Protein AF-A0A357HCX3-F1 (afdb_monomer_lite)

pLDDT: mean 71.85, std 19.46, range [34.22, 91.31]

Radius of gyration: 20.4 Å; chains: 1; bounding box: 62×68×39 Å

Sequence (129 aa):
MAEIEKNREASTDGLVLDTPAGDLQTERPEDTYIDVYDDQGKKHQLKVIFSVLDKKNSASYIFVEQGPDQVMALATAIDENNNPTQEELQVVDEHSPYFESVVKYLDAYNKGELTHDESEDEDHVADSK

Foldseek 3Di:
DDDDDDDDDDDDDDDDDDDDDDDDDPDDPPFDWDWDADPVRDTDIWTWQAKEADVVQQKIKTWTDPDPPDIWIWMFHHDPVRHGPDPDTHTDDPPDPCPVVVVVVVVCVVVVVDDRYDHPPDPPPPPDD

Structure (mmCIF, N/CA/C/O backbone):
data_AF-A0A357HCX3-F1
#
_entry.id   AF-A0A357HCX3-F1
#
loop_
_atom_site.group_PDB
_atom_site.id
_atom_site.type_symbol
_atom_site.label_atom_id
_atom_site.label_alt_id
_atom_site.label_comp_id
_atom_site.label_asym_id
_atom_site.label_entity_id
_atom_site.label_seq_id
_atom_site.pdbx_PDB_ins_code
_atom_site.Cartn_x
_atom_site.Cartn_y
_atom_site.Cartn_z
_atom_site.occupancy
_atom_site.B_iso_or_equiv
_atom_site.auth_seq_id
_atom_site.auth_comp_id
_atom_site.auth_asym_id
_atom_site.auth_atom_id
_atom_site.pdbx_PDB_model_num
ATOM 1 N N . MET A 1 1 ? 47.856 35.402 14.914 1.00 42.66 1 MET A N 1
ATOM 2 C CA . MET A 1 1 ? 47.157 34.116 14.731 1.00 42.66 1 MET A CA 1
ATOM 3 C C . MET A 1 1 ? 45.692 34.475 14.483 1.00 42.66 1 MET A C 1
ATOM 5 O O . MET A 1 1 ? 45.019 34.812 15.445 1.00 42.66 1 MET A O 1
ATOM 9 N N . ALA A 1 2 ? 45.385 34.915 13.255 1.00 39.97 2 ALA A N 1
ATOM 10 C CA . ALA A 1 2 ? 44.620 34.160 12.241 1.00 39.97 2 ALA A CA 1
ATOM 11 C C . ALA A 1 2 ? 43.163 33.927 12.727 1.00 39.97 2 ALA A C 1
ATOM 13 O O . ALA A 1 2 ? 42.985 33.134 13.643 1.00 39.97 2 ALA A O 1
ATOM 14 N N . GLU A 1 3 ? 42.160 34.766 12.398 1.00 44.25 3 GLU A N 1
ATOM 15 C CA . GLU A 1 3 ? 41.430 34.883 11.098 1.00 44.25 3 GLU A CA 1
ATOM 16 C C . GLU A 1 3 ? 40.654 33.555 10.850 1.00 44.25 3 GLU A C 1
ATOM 18 O O . GLU A 1 3 ? 41.245 32.497 11.019 1.00 44.25 3 GLU A O 1
ATOM 23 N N . ILE A 1 4 ? 39.346 33.457 10.551 1.00 49.91 4 ILE A N 1
ATOM 24 C CA . ILE A 1 4 ? 38.561 34.137 9.508 1.00 49.91 4 ILE A CA 1
ATOM 25 C C . ILE A 1 4 ? 37.031 33.903 9.714 1.00 49.91 4 ILE A C 1
ATOM 27 O O . ILE A 1 4 ? 36.605 32.828 10.122 1.00 49.91 4 ILE A O 1
ATOM 31 N N . GLU A 1 5 ? 36.261 34.938 9.365 1.00 42.34 5 GLU A N 1
ATOM 32 C CA . GLU A 1 5 ? 34.967 35.002 8.649 1.00 42.34 5 GLU A CA 1
ATOM 33 C C . GLU A 1 5 ? 33.599 34.470 9.120 1.00 42.34 5 GLU A C 1
ATOM 35 O O . GLU A 1 5 ? 33.377 33.370 9.608 1.00 42.34 5 GLU A O 1
ATOM 40 N N . LYS A 1 6 ? 32.637 35.343 8.799 1.00 53.38 6 LYS A N 1
ATOM 41 C CA . LYS A 1 6 ? 31.185 35.239 8.807 1.00 53.38 6 LYS A CA 1
ATOM 42 C C . LYS A 1 6 ? 30.732 35.221 7.338 1.00 53.38 6 LYS A C 1
ATOM 44 O O . LYS A 1 6 ? 30.991 36.206 6.660 1.00 53.38 6 LYS A O 1
ATOM 49 N N . ASN A 1 7 ? 30.026 34.182 6.885 1.00 38.88 7 ASN A N 1
ATOM 50 C CA . ASN A 1 7 ? 29.062 34.187 5.759 1.00 38.88 7 ASN A CA 1
ATOM 51 C C . ASN A 1 7 ? 28.377 32.802 5.710 1.00 38.88 7 ASN A C 1
ATOM 53 O O . ASN A 1 7 ? 29.059 31.791 5.746 1.00 38.88 7 ASN A O 1
ATOM 57 N N . ARG A 1 8 ? 27.062 32.702 5.963 1.00 52.38 8 ARG A N 1
ATOM 58 C CA . ARG A 1 8 ? 25.978 32.584 4.961 1.00 52.38 8 ARG A CA 1
ATOM 59 C C . ARG A 1 8 ? 26.218 31.480 3.927 1.00 52.38 8 ARG A C 1
ATOM 61 O O . ARG A 1 8 ? 26.991 31.721 3.019 1.00 52.38 8 ARG A O 1
ATOM 68 N N . GLU A 1 9 ? 25.439 30.399 4.015 1.00 41.97 9 GLU A N 1
ATOM 69 C CA . GLU A 1 9 ? 24.801 29.700 2.887 1.00 41.97 9 GLU A CA 1
ATOM 70 C C . GLU A 1 9 ? 23.759 28.694 3.410 1.00 41.97 9 GLU A C 1
ATOM 72 O O . GLU A 1 9 ? 23.826 28.241 4.550 1.00 41.97 9 GLU A O 1
ATOM 77 N N . ALA A 1 10 ? 22.716 28.489 2.613 1.00 47.72 10 ALA A N 1
ATOM 78 C CA . ALA A 1 10 ? 21.506 27.748 2.931 1.00 47.72 10 ALA A CA 1
ATOM 79 C C . ALA A 1 10 ? 21.611 26.263 2.542 1.00 47.72 10 ALA A C 1
ATOM 81 O O . ALA A 1 10 ? 22.428 25.904 1.701 1.00 47.72 10 ALA A O 1
ATOM 82 N N . SER A 1 11 ? 20.651 25.484 3.052 1.00 49.28 11 SER A N 1
ATOM 83 C CA . SER A 1 11 ? 20.103 24.256 2.456 1.00 49.28 11 SER A CA 1
ATOM 84 C C . SER A 1 11 ? 20.825 22.917 2.656 1.00 49.28 11 SER A C 1
ATOM 86 O O . SER A 1 11 ? 22.033 22.823 2.833 1.00 49.28 11 SER A O 1
ATOM 88 N N . THR A 1 12 ? 19.970 21.896 2.535 1.00 42.94 12 THR A N 1
ATOM 89 C CA . THR A 1 12 ? 20.142 20.438 2.445 1.00 42.94 12 THR A CA 1
ATOM 90 C C . THR A 1 12 ? 20.390 19.690 3.756 1.00 42.94 12 THR A C 1
ATOM 92 O O . THR A 1 12 ? 21.382 19.913 4.434 1.00 42.94 12 THR A O 1
ATOM 95 N N . ASP A 1 13 ? 19.382 18.989 4.278 1.00 49.22 13 ASP A N 1
ATOM 96 C CA . ASP A 1 13 ? 18.825 17.700 3.804 1.00 49.22 13 ASP A CA 1
ATOM 97 C C . ASP A 1 13 ? 19.554 16.549 4.512 1.00 49.22 13 ASP A C 1
ATOM 99 O O . ASP A 1 13 ? 20.773 16.423 4.418 1.00 49.22 13 ASP A O 1
ATOM 103 N N . GLY A 1 14 ? 18.817 15.781 5.312 1.00 34.22 14 GLY A N 1
ATOM 104 C CA . GLY A 1 14 ? 19.376 14.696 6.115 1.00 34.22 14 GLY A CA 1
ATOM 105 C C . GLY A 1 14 ? 18.587 14.463 7.398 1.00 34.22 14 GLY A C 1
ATOM 106 O O . GLY A 1 14 ? 18.970 14.934 8.469 1.00 34.22 14 GLY A O 1
ATOM 107 N N . LEU A 1 15 ? 17.471 13.740 7.290 1.00 42.50 15 LEU A N 1
ATOM 108 C CA . LEU A 1 15 ? 16.779 13.164 8.441 1.00 42.50 15 LEU A CA 1
ATOM 109 C C . LEU A 1 15 ? 17.695 12.102 9.080 1.00 42.50 15 LEU A C 1
ATOM 111 O O . LEU A 1 15 ? 18.065 11.127 8.430 1.00 42.50 15 LEU A O 1
ATOM 115 N N . VAL A 1 16 ? 18.080 12.299 10.342 1.00 45.78 16 VAL A N 1
ATOM 116 C CA . VAL A 1 16 ? 18.872 11.338 11.128 1.00 45.78 16 VAL A CA 1
ATOM 117 C C . VAL A 1 16 ? 17.910 10.481 11.955 1.00 45.78 16 VAL A C 1
ATOM 119 O O . VAL A 1 16 ? 17.171 11.019 12.777 1.00 45.78 16 VAL A O 1
ATOM 122 N N . LEU A 1 17 ? 17.911 9.164 11.728 1.00 44.06 17 LEU A N 1
ATOM 123 C CA . LEU A 1 17 ? 17.175 8.175 12.524 1.00 44.06 17 LEU A CA 1
ATOM 124 C C . LEU A 1 17 ? 18.003 7.796 13.763 1.00 44.06 17 LEU A C 1
ATOM 126 O O . LEU A 1 17 ? 19.088 7.234 13.633 1.00 44.06 17 LEU A O 1
ATOM 130 N N . ASP A 1 18 ? 17.489 8.105 14.953 1.00 44.44 18 ASP A N 1
ATOM 131 C CA . ASP A 1 18 ? 18.026 7.653 16.242 1.00 44.44 18 ASP A CA 1
ATOM 132 C C . ASP A 1 18 ? 17.098 6.551 16.776 1.00 44.44 18 ASP A C 1
ATOM 134 O O . ASP A 1 18 ? 15.940 6.816 17.100 1.00 44.44 18 ASP A O 1
ATOM 138 N N . THR A 1 19 ? 17.566 5.301 16.799 1.00 46.97 19 THR A N 1
ATOM 139 C CA . THR A 1 19 ? 16.822 4.175 17.386 1.00 46.97 19 THR A CA 1
ATOM 140 C C . THR A 1 19 ? 17.530 3.731 18.668 1.00 46.97 19 THR A C 1
ATOM 142 O O . THR A 1 19 ? 18.691 3.313 18.597 1.00 46.97 19 THR A O 1
ATOM 145 N N . PRO A 1 20 ? 16.891 3.791 19.852 1.00 49.62 20 PRO A N 1
ATOM 146 C CA . PRO A 1 20 ? 17.493 3.268 21.068 1.00 49.62 20 PRO A CA 1
ATOM 147 C C . PRO A 1 20 ? 17.390 1.738 21.097 1.00 49.62 20 PRO A C 1
ATOM 149 O O . PRO A 1 20 ? 16.332 1.154 20.880 1.00 49.62 20 PRO A O 1
ATOM 152 N N . ALA A 1 21 ? 18.512 1.082 21.391 1.00 57.06 21 ALA A N 1
ATOM 153 C CA . ALA A 1 21 ? 18.579 -0.358 21.591 1.00 57.06 21 ALA A CA 1
ATOM 154 C C . ALA A 1 21 ? 18.064 -0.750 22.989 1.00 57.06 21 ALA A C 1
ATOM 156 O O . ALA A 1 21 ? 18.659 -0.354 23.992 1.00 57.06 21 ALA A O 1
ATOM 157 N N . GLY A 1 22 ? 17.033 -1.600 23.041 1.00 38.94 22 GLY A N 1
ATOM 158 C CA . GLY A 1 22 ? 16.714 -2.442 24.202 1.00 38.94 22 GLY A CA 1
ATOM 159 C C . GLY A 1 22 ? 15.305 -2.267 24.771 1.00 38.94 22 GLY A C 1
ATOM 160 O O . GLY A 1 22 ? 15.016 -1.254 25.394 1.00 38.94 22 GLY A O 1
ATOM 161 N N . ASP A 1 23 ? 14.424 -3.252 24.577 1.00 40.59 23 ASP A N 1
ATOM 162 C CA . ASP A 1 23 ? 14.074 -4.308 25.547 1.00 40.59 23 ASP A CA 1
ATOM 163 C C . ASP A 1 23 ? 12.934 -5.162 24.949 1.00 40.59 23 ASP A C 1
ATOM 165 O O . ASP A 1 23 ? 11.937 -4.632 24.469 1.00 40.59 23 ASP A O 1
ATOM 169 N N . LEU A 1 24 ? 13.068 -6.492 24.963 1.00 49.88 24 LEU A N 1
ATOM 170 C CA . LEU A 1 24 ? 12.086 -7.429 24.401 1.00 49.88 24 LEU A CA 1
ATOM 171 C C . LEU A 1 24 ? 10.760 -7.393 25.187 1.00 49.88 24 LEU A C 1
ATOM 173 O O . LEU A 1 24 ? 10.611 -8.074 26.202 1.00 49.88 24 LEU A O 1
ATOM 177 N N . GLN A 1 25 ? 9.764 -6.671 24.677 1.00 40.22 25 GLN A N 1
ATOM 178 C CA . GLN A 1 25 ? 8.358 -6.797 25.069 1.00 40.22 25 GLN A CA 1
ATOM 179 C C . GLN A 1 25 ? 7.544 -7.120 23.825 1.00 40.22 25 GLN A C 1
ATOM 181 O O . GLN A 1 25 ? 7.222 -6.182 23.126 1.00 40.22 25 GLN A O 1
ATOM 186 N N . THR A 1 26 ? 7.216 -8.399 23.564 1.00 42.53 26 THR A N 1
ATOM 187 C CA . THR A 1 26 ? 6.242 -8.880 22.546 1.00 42.53 26 THR A CA 1
ATOM 188 C C . THR A 1 26 ? 5.599 -7.757 21.727 1.00 42.53 26 THR A C 1
ATOM 190 O O . THR A 1 26 ? 4.474 -7.335 22.020 1.00 42.53 26 THR A O 1
ATOM 193 N N . GLU A 1 27 ? 6.353 -7.215 20.772 1.00 40.94 27 GLU A N 1
ATOM 194 C CA . GLU A 1 27 ? 5.911 -6.045 20.033 1.00 40.94 27 GLU A CA 1
ATOM 195 C C . GLU A 1 27 ? 4.882 -6.578 19.047 1.00 40.94 27 GLU A C 1
ATOM 197 O O . GLU A 1 27 ? 5.173 -7.410 18.187 1.00 40.94 27 GLU A O 1
ATOM 202 N N . ARG A 1 28 ? 3.623 -6.169 19.239 1.00 46.88 28 ARG A N 1
ATOM 203 C CA . ARG A 1 28 ? 2.658 -6.163 18.136 1.00 46.88 28 ARG A C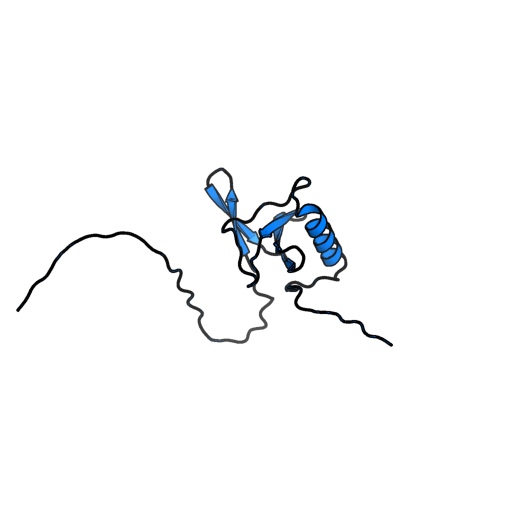A 1
ATOM 204 C C . ARG A 1 28 ? 3.393 -5.522 16.953 1.00 46.88 28 ARG A C 1
ATOM 206 O O . ARG A 1 28 ? 4.125 -4.573 17.239 1.00 46.88 28 ARG A O 1
ATOM 213 N N . PRO A 1 29 ? 3.242 -6.015 15.708 1.00 49.78 29 PRO A N 1
ATOM 214 C CA . PRO A 1 29 ? 3.902 -5.394 14.558 1.00 49.78 29 PRO A CA 1
ATOM 215 C C . PRO A 1 29 ? 3.715 -3.888 14.697 1.00 49.78 29 PRO A C 1
ATOM 217 O O . PRO A 1 29 ? 2.577 -3.458 14.910 1.00 49.78 29 PRO A O 1
ATOM 220 N N . GLU A 1 30 ? 4.822 -3.143 14.794 1.00 62.44 30 GLU A N 1
ATOM 221 C CA . GLU A 1 30 ? 4.766 -1.728 15.145 1.00 62.44 30 GLU A CA 1
ATOM 222 C C . GLU A 1 30 ? 3.760 -1.074 14.206 1.00 62.44 30 GLU A C 1
ATOM 224 O O . GLU A 1 30 ? 3.882 -1.188 12.983 1.00 62.44 30 GLU A O 1
ATOM 229 N N . ASP A 1 31 ? 2.703 -0.488 14.778 1.00 70.38 31 ASP A N 1
ATOM 230 C CA . ASP A 1 31 ? 1.665 0.142 13.977 1.00 70.38 31 ASP A CA 1
ATOM 231 C C . ASP A 1 31 ? 2.364 1.182 13.092 1.00 70.38 31 ASP A C 1
ATOM 233 O O . ASP A 1 31 ? 2.876 2.190 13.580 1.00 70.38 31 ASP A O 1
ATOM 237 N N . THR A 1 32 ? 2.440 0.898 11.795 1.00 81.94 32 THR A N 1
ATOM 238 C CA . THR A 1 32 ? 3.109 1.772 10.838 1.00 81.94 32 THR A CA 1
ATOM 239 C C . THR A 1 32 ? 2.121 2.853 10.439 1.00 81.94 32 THR A C 1
ATOM 241 O O . THR A 1 32 ? 0.958 2.566 10.158 1.00 81.94 32 THR A O 1
ATOM 244 N N . TYR A 1 33 ? 2.561 4.106 10.424 1.00 84.12 33 TYR A N 1
ATOM 245 C CA . TYR A 1 33 ? 1.730 5.239 10.034 1.00 84.12 33 TYR A CA 1
ATOM 246 C C . TYR A 1 33 ? 2.407 6.024 8.921 1.00 84.12 33 TYR A C 1
ATOM 248 O O . TYR A 1 33 ? 3.628 6.174 8.918 1.00 84.12 33 TYR A O 1
ATOM 256 N N . ILE A 1 34 ? 1.602 6.575 8.020 1.00 83.62 34 ILE A N 1
ATOM 257 C CA . ILE A 1 34 ? 2.061 7.516 7.000 1.00 83.62 34 ILE A CA 1
ATOM 258 C C . ILE A 1 34 ? 1.396 8.872 7.192 1.00 83.62 34 ILE A C 1
ATOM 260 O O . ILE A 1 34 ? 0.259 8.971 7.660 1.00 83.62 34 ILE A O 1
ATOM 264 N N . ASP A 1 35 ? 2.112 9.919 6.803 1.00 85.12 35 ASP A N 1
ATOM 265 C CA . ASP A 1 35 ? 1.606 11.282 6.819 1.00 85.12 35 ASP A CA 1
ATOM 266 C C . ASP A 1 35 ? 1.091 11.653 5.430 1.00 85.12 35 ASP A C 1
ATOM 268 O O . ASP A 1 35 ? 1.852 11.681 4.465 1.00 85.12 35 ASP A O 1
ATOM 272 N N . VAL A 1 36 ? -0.196 11.975 5.334 1.00 77.88 36 VAL A N 1
ATOM 273 C CA . VAL A 1 36 ? -0.836 12.460 4.108 1.00 77.88 36 VAL A CA 1
ATOM 274 C C . VAL A 1 36 ? -1.279 13.900 4.329 1.00 77.88 36 VAL A C 1
ATOM 276 O O . VAL A 1 36 ? -1.836 14.233 5.374 1.00 77.88 36 VAL A O 1
ATOM 279 N N . TYR A 1 37 ? -1.028 14.772 3.360 1.00 76.75 37 TYR A N 1
ATOM 280 C CA . TYR A 1 37 ? -1.455 16.167 3.414 1.00 76.75 37 TYR A CA 1
ATOM 281 C C . TYR A 1 37 ? -2.697 16.346 2.544 1.00 76.75 37 TYR A C 1
ATOM 283 O O . TYR A 1 37 ? -2.721 15.886 1.407 1.00 76.75 37 TYR A O 1
ATOM 291 N N . ASP A 1 38 ? -3.734 16.989 3.081 1.00 75.00 38 ASP A N 1
ATOM 292 C CA . ASP A 1 38 ? -4.898 17.370 2.274 1.00 75.00 38 ASP A CA 1
ATOM 293 C C . ASP A 1 38 ? -4.622 18.615 1.411 1.00 75.00 38 ASP A C 1
ATOM 295 O O . ASP A 1 38 ? -3.593 19.280 1.555 1.00 75.00 38 ASP A O 1
ATOM 299 N N . ASP A 1 39 ? -5.573 18.978 0.544 1.00 72.81 39 ASP A N 1
ATOM 300 C CA . ASP A 1 39 ? -5.490 20.163 -0.328 1.00 72.81 39 ASP A CA 1
ATOM 301 C C . ASP A 1 39 ? -5.358 21.497 0.438 1.00 72.81 39 ASP A C 1
ATOM 303 O O . ASP A 1 39 ? -5.063 22.540 -0.151 1.00 72.81 39 ASP A O 1
ATOM 307 N N . GLN A 1 40 ? -5.593 21.497 1.755 1.00 83.06 40 GLN A N 1
ATOM 308 C CA . GLN A 1 40 ? -5.413 22.656 2.631 1.00 83.06 40 GLN A CA 1
ATOM 309 C C . GLN A 1 40 ? -4.043 22.652 3.334 1.00 83.06 40 GLN A C 1
ATOM 311 O O . GLN A 1 40 ? -3.768 23.543 4.143 1.00 83.06 40 GLN A O 1
ATOM 316 N N . GLY A 1 41 ? -3.185 21.669 3.039 1.00 78.62 41 GLY A N 1
ATOM 317 C CA . GLY A 1 41 ? -1.874 21.475 3.655 1.00 78.62 41 GLY A CA 1
ATOM 318 C C . GLY A 1 41 ? -1.942 20.928 5.082 1.00 78.62 41 GLY A C 1
ATOM 319 O O . GLY A 1 41 ? -0.955 21.007 5.820 1.00 78.62 41 GLY A O 1
ATOM 320 N N . LYS A 1 42 ? -3.090 20.400 5.519 1.00 83.69 42 LYS A N 1
ATOM 321 C CA . LYS A 1 42 ? -3.224 19.797 6.845 1.00 83.69 42 LYS A CA 1
ATOM 322 C C . LYS A 1 42 ? -2.734 18.353 6.797 1.00 83.69 42 LYS A C 1
ATOM 324 O O . LYS A 1 42 ? -3.191 17.555 5.986 1.00 83.69 42 LYS A O 1
ATOM 329 N N . LYS A 1 43 ? -1.831 18.025 7.721 1.00 83.50 43 LYS A N 1
ATOM 330 C CA . LYS A 1 43 ? -1.308 16.674 7.926 1.00 83.50 43 LYS A CA 1
ATOM 331 C C . LYS A 1 43 ? -2.354 15.773 8.591 1.00 83.50 43 LYS A C 1
ATOM 333 O O . LYS A 1 43 ? -2.881 16.110 9.655 1.00 83.50 43 LYS A O 1
ATOM 338 N N . HIS A 1 44 ? -2.581 14.612 7.996 1.00 81.75 44 HIS A N 1
ATOM 339 C CA . HIS A 1 44 ? -3.356 13.493 8.522 1.00 81.75 44 HIS A CA 1
ATOM 340 C C . HIS A 1 44 ? -2.427 12.295 8.660 1.00 81.75 44 HIS A C 1
ATOM 342 O O . HIS A 1 44 ? -1.721 11.943 7.721 1.00 81.75 44 HIS A O 1
ATOM 348 N N . GLN A 1 45 ? -2.415 11.684 9.838 1.00 86.38 45 GLN A N 1
ATOM 349 C CA . GLN A 1 45 ? -1.639 10.478 10.079 1.00 86.38 45 GLN A CA 1
ATOM 350 C C . GLN A 1 45 ? -2.565 9.276 9.892 1.00 86.38 45 GLN A C 1
ATOM 352 O O . GLN A 1 45 ? -3.535 9.132 10.637 1.00 86.38 45 GLN A O 1
ATOM 357 N N . LEU A 1 46 ? -2.293 8.457 8.879 1.00 87.62 46 LEU A N 1
ATOM 358 C CA . LEU A 1 46 ? -3.103 7.292 8.531 1.00 87.62 46 LEU A CA 1
ATOM 359 C C . LEU A 1 46 ? -2.361 6.016 8.904 1.00 87.62 46 LEU A C 1
ATOM 361 O O . LEU A 1 46 ? -1.158 5.895 8.664 1.00 87.62 46 LEU A O 1
ATOM 365 N N . LYS A 1 47 ? -3.084 5.070 9.503 1.00 88.50 47 LYS A N 1
ATOM 366 C CA . LYS A 1 47 ? -2.529 3.777 9.899 1.00 88.50 47 LYS A CA 1
ATOM 367 C C . LYS A 1 47 ? -2.389 2.880 8.677 1.00 88.50 47 LYS A C 1
ATOM 369 O O . LYS A 1 47 ? -3.366 2.673 7.9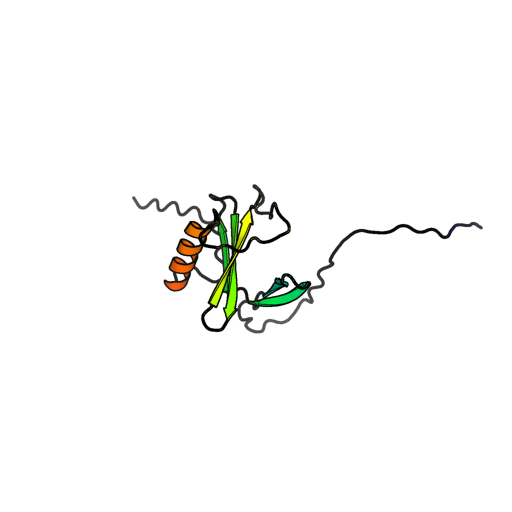63 1.00 88.50 47 LYS A O 1
ATOM 374 N N . VAL A 1 48 ? -1.208 2.318 8.466 1.00 87.62 48 VAL A N 1
ATOM 375 C CA . VAL A 1 48 ? -0.950 1.315 7.432 1.00 87.62 48 VAL A CA 1
ATOM 376 C C . VAL A 1 48 ? -1.512 -0.028 7.882 1.00 87.62 48 VAL A C 1
ATOM 378 O O . VAL A 1 48 ? -1.187 -0.547 8.953 1.00 87.62 48 VAL A O 1
ATOM 381 N N . ILE A 1 49 ? -2.385 -0.577 7.046 1.00 87.38 49 ILE A N 1
ATOM 382 C CA . ILE A 1 49 ? -3.005 -1.886 7.228 1.00 87.38 49 ILE A CA 1
ATOM 383 C C . ILE A 1 49 ? -2.110 -2.963 6.627 1.00 87.38 49 ILE A C 1
ATOM 385 O O . ILE A 1 49 ? -1.920 -3.998 7.240 1.00 87.38 49 ILE A O 1
ATOM 389 N N . PHE A 1 50 ? -1.577 -2.734 5.431 1.00 86.25 50 PHE A N 1
ATOM 390 C CA . PHE A 1 50 ? -0.565 -3.577 4.803 1.00 86.25 50 PHE A CA 1
ATOM 391 C C . PHE A 1 50 ? 0.043 -2.820 3.618 1.00 86.25 50 PHE A C 1
ATOM 393 O O . PHE A 1 50 ? -0.517 -1.826 3.139 1.00 86.25 50 PHE A O 1
ATOM 400 N N . SER A 1 51 ? 1.183 -3.288 3.136 1.00 87.00 51 SER A N 1
ATOM 401 C CA . SER A 1 51 ? 1.805 -2.815 1.904 1.00 87.00 51 SER A CA 1
ATOM 402 C C . SER A 1 51 ? 2.161 -4.000 1.018 1.00 87.00 51 SER A C 1
ATOM 404 O O . SER A 1 51 ? 2.303 -5.124 1.494 1.00 87.00 51 SER A O 1
ATOM 406 N N . VAL A 1 52 ? 2.258 -3.751 -0.284 1.00 86.94 52 VAL A N 1
ATOM 407 C CA . VAL A 1 52 ? 2.624 -4.761 -1.274 1.00 86.94 52 VAL A CA 1
ATOM 408 C C . VAL A 1 52 ? 3.640 -4.172 -2.231 1.00 86.94 52 VAL A C 1
ATOM 410 O O . VAL A 1 52 ? 3.408 -3.124 -2.830 1.00 86.94 52 VAL A O 1
ATOM 413 N N . LEU A 1 53 ? 4.753 -4.874 -2.405 1.00 87.06 53 LEU A N 1
ATOM 414 C CA . LEU A 1 53 ? 5.758 -4.547 -3.406 1.00 87.06 53 LEU A CA 1
ATOM 415 C C . LEU A 1 53 ? 5.549 -5.431 -4.638 1.00 87.06 53 LEU A C 1
ATOM 417 O O . LEU A 1 53 ? 5.820 -6.627 -4.585 1.00 87.06 53 LEU A O 1
ATOM 421 N N . ASP A 1 54 ? 5.102 -4.852 -5.748 1.00 85.56 54 ASP A N 1
ATOM 422 C CA . ASP A 1 54 ? 4.876 -5.567 -7.004 1.00 85.56 54 ASP A CA 1
ATOM 423 C C . ASP A 1 54 ? 5.962 -5.221 -8.022 1.00 85.56 54 ASP A C 1
ATOM 425 O O . ASP A 1 54 ? 5.888 -4.250 -8.786 1.00 85.56 54 ASP A O 1
ATOM 429 N N . LYS A 1 55 ? 6.983 -6.074 -8.067 1.00 84.12 55 LYS A N 1
ATOM 430 C CA . LYS A 1 55 ? 8.100 -5.925 -9.006 1.00 84.12 55 LYS A CA 1
ATOM 431 C C . LYS A 1 55 ? 7.671 -6.098 -10.463 1.00 84.12 55 LYS A C 1
ATOM 433 O O . LYS A 1 55 ? 8.309 -5.528 -11.346 1.00 84.12 55 LYS A O 1
ATOM 438 N N . LYS A 1 56 ? 6.593 -6.848 -10.739 1.00 84.44 56 LYS A N 1
ATOM 439 C CA . LYS A 1 56 ? 6.104 -7.085 -12.112 1.00 84.44 56 LYS A CA 1
ATOM 440 C C . LYS A 1 56 ? 5.458 -5.835 -12.687 1.00 84.44 56 LYS A C 1
ATOM 442 O O . LYS A 1 56 ? 5.644 -5.549 -13.866 1.00 84.44 56 LYS A O 1
ATOM 447 N N . ASN A 1 57 ? 4.734 -5.100 -11.850 1.00 84.19 57 ASN A N 1
ATOM 448 C CA . ASN A 1 57 ? 4.148 -3.816 -12.218 1.00 84.19 57 ASN A CA 1
ATOM 449 C C . ASN A 1 57 ? 5.073 -2.626 -11.928 1.00 84.19 57 ASN A C 1
ATOM 451 O O . ASN A 1 57 ? 4.668 -1.489 -12.162 1.00 84.19 57 ASN A O 1
ATOM 455 N N . SER A 1 58 ? 6.293 -2.877 -11.430 1.00 88.94 58 SER A N 1
ATOM 456 C CA . SER A 1 58 ? 7.229 -1.846 -10.967 1.00 88.94 58 SER A CA 1
ATOM 457 C C . SER A 1 58 ? 6.513 -0.806 -10.103 1.00 88.94 58 SER A C 1
ATOM 459 O O . SER A 1 58 ? 6.671 0.400 -10.296 1.00 88.94 58 SER A O 1
ATOM 461 N N . ALA A 1 59 ? 5.711 -1.281 -9.144 1.00 88.94 59 ALA A N 1
ATOM 462 C CA . ALA A 1 59 ? 4.938 -0.435 -8.248 1.00 88.94 59 ALA A CA 1
ATOM 463 C C . ALA A 1 59 ? 4.946 -0.958 -6.806 1.00 88.94 59 ALA A C 1
ATOM 465 O O . ALA A 1 59 ? 5.028 -2.157 -6.557 1.00 88.94 59 ALA A O 1
ATOM 466 N N . SER A 1 60 ? 4.825 -0.041 -5.854 1.00 89.62 60 SER A N 1
ATOM 467 C CA . SER A 1 60 ? 4.555 -0.328 -4.448 1.00 89.62 60 SER A CA 1
ATOM 468 C C . SER A 1 60 ? 3.180 0.215 -4.088 1.00 89.62 60 SER A C 1
ATOM 470 O O . SER A 1 60 ? 2.842 1.336 -4.470 1.00 89.62 60 SER A O 1
ATOM 472 N N . TYR A 1 61 ? 2.397 -0.578 -3.365 1.00 89.62 61 TYR A N 1
ATOM 473 C CA . TYR A 1 61 ? 1.045 -0.264 -2.924 1.00 89.62 61 TYR A CA 1
ATOM 474 C C . TYR A 1 61 ? 1.010 -0.199 -1.401 1.00 89.62 61 TYR A C 1
ATOM 476 O O . TYR A 1 61 ? 1.565 -1.059 -0.722 1.00 89.62 61 TYR A O 1
ATOM 484 N N . ILE A 1 62 ? 0.333 0.800 -0.851 1.00 90.00 62 ILE A N 1
ATOM 485 C CA . ILE A 1 62 ? 0.191 1.009 0.588 1.00 90.00 62 ILE A CA 1
ATOM 486 C C . ILE A 1 62 ? -1.293 1.183 0.883 1.00 90.00 62 ILE A C 1
ATOM 488 O O . ILE A 1 62 ? -1.944 2.075 0.341 1.00 90.00 62 ILE A O 1
ATOM 492 N N . PHE A 1 63 ? -1.826 0.335 1.752 1.00 90.00 63 PHE A N 1
ATOM 493 C CA . PHE A 1 63 ? -3.225 0.357 2.152 1.00 90.00 63 PHE A CA 1
ATOM 494 C C . PHE A 1 63 ? -3.331 0.944 3.545 1.00 90.00 63 PHE A C 1
ATOM 496 O O . PHE A 1 63 ? -2.673 0.477 4.476 1.00 90.00 63 PHE A O 1
ATOM 503 N N . VAL A 1 64 ? -4.162 1.969 3.692 1.00 90.44 64 VAL A N 1
ATOM 504 C CA . VAL A 1 64 ? -4.285 2.721 4.936 1.00 90.44 64 VAL A CA 1
ATOM 505 C C . VAL A 1 64 ? -5.723 2.857 5.396 1.00 90.44 64 VAL A C 1
ATOM 507 O O . VAL A 1 64 ? -6.654 2.945 4.597 1.00 90.44 64 VAL A O 1
ATOM 510 N N . GLU A 1 65 ? -5.901 2.895 6.709 1.00 89.44 65 GLU A N 1
ATOM 511 C CA . GLU A 1 65 ? -7.191 3.110 7.351 1.00 89.44 65 GLU A CA 1
ATOM 512 C C . GLU A 1 65 ? -7.560 4.597 7.273 1.00 89.44 65 GLU A C 1
ATOM 514 O O . GLU A 1 65 ? -6.914 5.449 7.887 1.00 89.44 65 GLU A O 1
ATOM 519 N N . GLN A 1 66 ? -8.602 4.917 6.503 1.00 83.62 66 GLN A N 1
ATOM 520 C CA . GLN A 1 66 ? -9.181 6.263 6.420 1.00 83.62 66 GLN A CA 1
ATOM 521 C C . GLN A 1 66 ? -10.356 6.434 7.399 1.00 83.62 66 GLN A C 1
ATOM 523 O O . GLN A 1 66 ? -10.682 7.549 7.811 1.00 83.62 66 GLN A O 1
ATOM 528 N N . GLY A 1 67 ? -10.997 5.333 7.790 1.00 79.62 67 GLY A N 1
ATOM 529 C CA . GLY A 1 67 ? -12.127 5.311 8.711 1.00 79.62 67 GLY A CA 1
ATOM 530 C C . GLY A 1 67 ? -12.502 3.883 9.112 1.00 79.62 67 GLY A C 1
ATOM 531 O O . GLY A 1 67 ? -11.911 2.940 8.594 1.00 79.62 67 GLY A O 1
ATOM 532 N N . PRO A 1 68 ? -13.511 3.709 9.987 1.00 74.94 68 PRO A N 1
ATOM 533 C CA . PRO A 1 68 ? -13.847 2.414 10.594 1.00 74.94 68 PRO A CA 1
ATOM 534 C C . PRO A 1 68 ? -14.179 1.300 9.588 1.00 74.94 68 PRO A C 1
ATOM 536 O O . PRO A 1 68 ? -14.037 0.133 9.923 1.00 74.94 68 PRO A O 1
ATOM 539 N N . ASP A 1 69 ? -14.579 1.661 8.366 1.00 79.88 69 ASP A N 1
ATOM 540 C CA . ASP A 1 69 ? -14.859 0.733 7.263 1.00 79.88 69 ASP A CA 1
ATOM 541 C C . ASP A 1 69 ? -14.331 1.275 5.918 1.00 79.88 69 ASP A C 1
ATOM 543 O O . ASP A 1 69 ? -14.848 0.944 4.850 1.00 79.88 69 ASP A O 1
ATOM 547 N N . GLN A 1 70 ? -13.349 2.183 5.950 1.00 84.44 70 GLN A N 1
ATOM 548 C CA . GLN A 1 70 ? -12.801 2.815 4.747 1.00 84.44 70 GLN A CA 1
ATOM 549 C C . GLN A 1 70 ? -11.298 2.590 4.673 1.00 84.44 70 GLN A C 1
ATOM 551 O O . GLN A 1 70 ? -10.545 3.057 5.529 1.00 84.44 70 GLN A O 1
ATOM 556 N N . VAL A 1 71 ? -10.881 1.906 3.610 1.00 88.50 71 VAL A N 1
ATOM 557 C CA . VAL A 1 71 ? -9.477 1.715 3.254 1.00 88.50 71 VAL A CA 1
ATOM 558 C C . VAL A 1 71 ? -9.167 2.599 2.058 1.00 88.50 71 VAL A C 1
ATOM 560 O O . VAL A 1 71 ? -9.870 2.559 1.049 1.00 88.50 71 VAL A 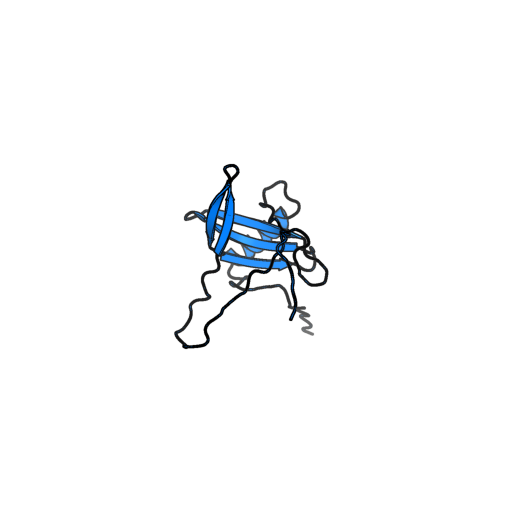O 1
ATOM 563 N N . MET A 1 72 ? -8.106 3.385 2.175 1.00 89.62 72 MET A N 1
ATOM 564 C CA . MET A 1 72 ? -7.522 4.117 1.063 1.00 89.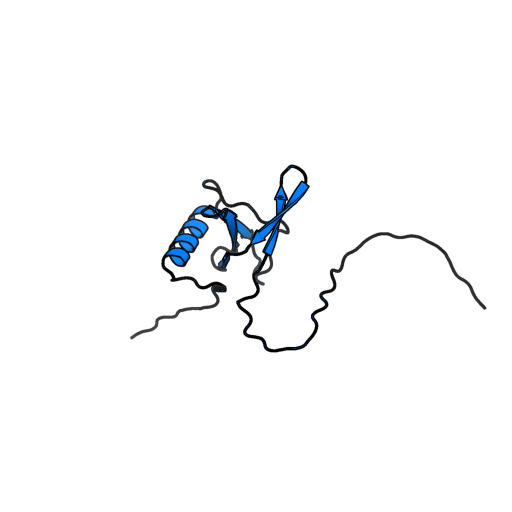62 72 MET A CA 1
ATOM 565 C C . MET A 1 72 ? -6.301 3.351 0.568 1.00 89.62 72 MET A C 1
ATOM 567 O O . MET A 1 72 ? -5.497 2.878 1.368 1.00 89.62 72 MET A O 1
ATOM 571 N N . ALA A 1 73 ? -6.161 3.235 -0.747 1.00 91.31 73 ALA A N 1
ATOM 572 C CA . ALA A 1 73 ? -4.981 2.656 -1.364 1.00 91.31 73 ALA A CA 1
ATOM 573 C C . ALA A 1 73 ? -4.144 3.757 -2.009 1.00 91.31 73 ALA A C 1
ATOM 575 O O . ALA A 1 73 ? -4.657 4.628 -2.716 1.00 91.31 73 ALA A O 1
ATOM 576 N N . LEU A 1 74 ? -2.848 3.693 -1.760 1.00 90.19 74 LEU A N 1
ATOM 577 C CA . LEU A 1 74 ? -1.841 4.565 -2.327 1.00 90.19 74 LEU A CA 1
ATOM 578 C C . LEU A 1 74 ? -0.878 3.722 -3.154 1.00 90.19 74 LEU A C 1
ATOM 580 O O . LEU A 1 74 ? -0.575 2.594 -2.773 1.00 90.19 74 LEU A O 1
ATOM 584 N N . ALA A 1 75 ? -0.385 4.255 -4.263 1.00 90.75 75 ALA A N 1
ATOM 585 C CA . ALA A 1 75 ? 0.602 3.585 -5.095 1.00 90.75 75 ALA A CA 1
ATOM 586 C C . ALA A 1 75 ? 1.741 4.529 -5.476 1.00 90.75 75 ALA A C 1
ATOM 588 O O . ALA A 1 75 ? 1.546 5.733 -5.635 1.00 90.75 75 ALA A O 1
ATOM 589 N N . THR A 1 76 ? 2.932 3.975 -5.655 1.00 90.25 76 THR A N 1
ATOM 590 C CA . THR A 1 76 ? 4.071 4.679 -6.248 1.00 90.25 76 THR A CA 1
ATOM 591 C C . THR A 1 76 ? 4.823 3.750 -7.183 1.00 90.25 76 THR A C 1
ATOM 593 O O . THR A 1 76 ? 4.908 2.548 -6.938 1.00 90.25 76 THR A O 1
ATOM 596 N N . ALA A 1 77 ? 5.360 4.296 -8.269 1.00 90.75 77 ALA A N 1
ATOM 597 C CA . ALA A 1 77 ? 6.214 3.539 -9.173 1.00 90.75 77 ALA A CA 1
ATOM 598 C C . ALA A 1 77 ? 7.593 3.338 -8.531 1.00 90.75 77 ALA A C 1
ATOM 600 O O . ALA A 1 77 ? 8.151 4.287 -7.980 1.00 90.75 77 ALA A O 1
ATOM 601 N N . ILE A 1 78 ? 8.165 2.143 -8.644 1.00 89.75 78 ILE A N 1
ATOM 602 C CA . ILE A 1 78 ? 9.486 1.790 -8.103 1.00 89.75 78 ILE A CA 1
ATOM 603 C C . ILE A 1 78 ? 10.499 1.524 -9.222 1.00 89.75 78 ILE A C 1
ATOM 605 O O . ILE A 1 78 ? 10.130 1.159 -10.339 1.00 89.75 78 ILE A O 1
ATOM 609 N N . ASP A 1 79 ? 11.780 1.716 -8.920 1.00 87.94 79 ASP A N 1
ATOM 610 C CA . ASP A 1 79 ? 12.893 1.365 -9.798 1.00 87.94 79 ASP A CA 1
ATOM 611 C C . ASP A 1 79 ? 13.304 -0.113 -9.637 1.00 87.94 79 ASP A C 1
ATOM 613 O O . ASP A 1 79 ? 12.742 -0.868 -8.841 1.00 87.94 79 ASP A O 1
ATOM 617 N N . GLU A 1 80 ? 14.324 -0.537 -10.387 1.00 85.38 80 GLU A N 1
ATOM 618 C CA . GLU A 1 80 ? 14.881 -1.899 -10.322 1.00 85.38 80 GLU A CA 1
ATOM 619 C C . GLU A 1 80 ? 15.495 -2.247 -8.951 1.00 85.38 80 GLU A C 1
ATOM 621 O O . GLU A 1 80 ? 15.731 -3.418 -8.654 1.00 85.38 80 GLU A O 1
ATOM 626 N N . ASN A 1 81 ? 15.746 -1.243 -8.107 1.00 85.88 81 ASN A N 1
ATOM 627 C CA . ASN A 1 81 ? 16.257 -1.393 -6.748 1.00 85.88 81 ASN A CA 1
ATOM 628 C C . ASN A 1 81 ? 15.132 -1.341 -5.698 1.00 85.88 81 ASN A C 1
ATOM 630 O O . ASN A 1 81 ? 15.425 -1.283 -4.504 1.00 85.88 81 ASN A O 1
ATOM 634 N N . ASN A 1 82 ? 13.864 -1.374 -6.125 1.00 82.25 82 ASN A N 1
ATOM 635 C CA . ASN A 1 82 ? 12.664 -1.245 -5.294 1.00 82.25 82 ASN A CA 1
ATOM 636 C C . ASN A 1 82 ? 12.515 0.114 -4.592 1.00 82.25 82 ASN A C 1
ATOM 638 O O . ASN A 1 82 ? 11.752 0.233 -3.632 1.00 82.25 82 ASN A O 1
ATOM 642 N N . ASN A 1 83 ? 13.212 1.147 -5.063 1.00 84.75 83 ASN A N 1
ATOM 643 C CA . ASN A 1 83 ? 13.069 2.495 -4.529 1.00 84.75 83 ASN A CA 1
ATOM 644 C C . ASN A 1 83 ? 11.944 3.233 -5.258 1.00 84.75 83 ASN A C 1
ATOM 646 O O . ASN A 1 83 ? 11.865 3.138 -6.484 1.00 84.75 83 ASN A O 1
ATOM 650 N N . PRO A 1 84 ? 11.112 4.019 -4.553 1.00 84.00 84 PRO A N 1
ATOM 651 C CA . PRO A 1 84 ? 10.159 4.913 -5.194 1.00 84.00 84 PRO A CA 1
ATOM 652 C C . PRO A 1 84 ? 10.861 5.835 -6.198 1.00 84.00 84 PRO A C 1
ATOM 654 O O . PRO A 1 84 ? 11.812 6.541 -5.872 1.00 84.00 84 PRO A O 1
ATOM 657 N N . THR A 1 85 ? 10.373 5.839 -7.433 1.00 86.50 85 THR A N 1
ATOM 658 C CA . THR A 1 85 ? 10.805 6.762 -8.497 1.00 86.50 85 THR A CA 1
ATOM 659 C C . THR A 1 85 ? 10.173 8.143 -8.355 1.00 86.50 85 THR A C 1
ATOM 661 O O . THR A 1 85 ? 10.595 9.090 -9.017 1.00 86.50 85 THR A O 1
ATOM 664 N N . GLN A 1 86 ? 9.147 8.250 -7.509 1.00 82.94 86 GLN A N 1
ATOM 665 C CA . GLN A 1 86 ? 8.418 9.471 -7.204 1.00 82.94 86 GLN A CA 1
ATOM 666 C C . GLN A 1 86 ? 8.368 9.647 -5.689 1.00 82.94 86 GLN A C 1
ATOM 668 O O . GLN A 1 86 ? 8.174 8.680 -4.952 1.00 82.94 86 GLN A O 1
ATOM 673 N N . GLU A 1 87 ? 8.534 10.889 -5.239 1.00 75.12 87 GLU A N 1
ATOM 674 C CA . GLU A 1 87 ? 8.466 11.243 -3.817 1.00 75.12 87 GLU A CA 1
ATOM 675 C C . GLU A 1 87 ? 7.025 11.222 -3.291 1.00 75.12 87 GLU A C 1
ATOM 677 O O . GLU A 1 87 ? 6.793 10.991 -2.107 1.00 75.12 87 GLU A O 1
ATOM 682 N N . GLU A 1 88 ? 6.050 11.443 -4.176 1.00 77.12 88 GLU A N 1
ATOM 683 C CA . GLU A 1 88 ? 4.637 11.506 -3.827 1.00 77.12 88 GLU A CA 1
ATOM 684 C C . GLU A 1 88 ? 3.945 10.164 -4.078 1.00 77.12 88 GLU A C 1
ATOM 686 O O . GLU A 1 88 ? 4.116 9.524 -5.117 1.00 77.12 88 GLU A O 1
ATOM 691 N N . LEU A 1 89 ? 3.128 9.750 -3.111 1.00 85.75 89 LEU A N 1
ATOM 692 C CA . LEU A 1 89 ? 2.228 8.618 -3.268 1.00 85.75 89 LEU A CA 1
ATOM 693 C C . LEU A 1 89 ? 0.976 9.064 -4.031 1.00 85.75 89 LEU A C 1
ATOM 695 O O . LEU A 1 89 ? 0.343 10.060 -3.679 1.00 85.75 89 LEU A O 1
ATOM 699 N N . GLN A 1 90 ? 0.580 8.299 -5.041 1.00 87.00 90 GLN A N 1
ATOM 700 C CA . GLN A 1 90 ? -0.643 8.537 -5.792 1.00 87.00 90 GLN A CA 1
ATOM 701 C C . GLN A 1 90 ? -1.826 7.846 -5.112 1.00 87.00 90 GLN A C 1
ATOM 703 O O . GLN A 1 90 ? -1.788 6.641 -4.871 1.00 87.00 90 GLN A O 1
ATOM 708 N N . VAL A 1 91 ? -2.909 8.584 -4.863 1.00 88.81 91 VAL A N 1
ATOM 709 C CA . VAL A 1 91 ? -4.185 7.979 -4.456 1.00 88.81 91 VAL A CA 1
ATOM 710 C C . VAL A 1 91 ? -4.729 7.138 -5.609 1.00 88.81 91 VAL A C 1
ATOM 712 O O . VAL A 1 91 ? -4.864 7.626 -6.732 1.00 88.81 91 VAL A O 1
ATOM 715 N N . VAL A 1 92 ? -5.027 5.869 -5.339 1.00 89.19 92 VAL A N 1
ATOM 716 C CA . VAL A 1 92 ? -5.562 4.948 -6.343 1.00 89.19 92 VAL A CA 1
ATOM 717 C C . VAL A 1 92 ? -7.087 5.011 -6.337 1.00 89.19 92 VAL A C 1
ATOM 719 O O . VAL A 1 92 ? -7.729 4.652 -5.352 1.00 89.19 92 VAL A O 1
ATOM 722 N N . ASP A 1 93 ? -7.658 5.439 -7.459 1.00 89.19 93 ASP A N 1
ATOM 723 C CA . ASP A 1 93 ? -9.096 5.446 -7.738 1.00 89.19 93 ASP A CA 1
ATOM 724 C C . ASP A 1 93 ? -9.436 4.569 -8.959 1.00 89.19 93 ASP A C 1
ATOM 726 O O . ASP A 1 93 ? -8.552 3.954 -9.552 1.00 89.19 93 ASP A O 1
ATOM 730 N N . GLU A 1 94 ? -10.713 4.514 -9.353 1.00 89.62 94 GLU A N 1
ATOM 731 C CA . GLU A 1 94 ? -11.208 3.715 -10.490 1.00 89.62 94 GLU A CA 1
ATOM 732 C C . GLU A 1 94 ? -10.605 4.084 -11.861 1.00 89.62 94 GLU A C 1
ATOM 734 O O . GLU A 1 94 ? -10.768 3.340 -12.831 1.00 89.62 94 GLU A O 1
ATOM 739 N N . HIS A 1 95 ? -9.924 5.225 -11.968 1.00 88.12 95 HIS A N 1
ATOM 740 C CA . HIS A 1 95 ? -9.269 5.693 -13.188 1.00 88.12 95 HIS A CA 1
ATOM 741 C C . HIS A 1 95 ? -7.749 5.506 -13.155 1.00 88.12 95 HIS A C 1
ATOM 743 O O . HIS A 1 95 ? -7.079 5.724 -14.170 1.00 88.12 95 HIS A O 1
ATOM 749 N N . SER A 1 96 ? -7.195 5.100 -12.015 1.00 87.62 96 SER A N 1
ATOM 750 C CA . SER A 1 96 ? -5.769 4.868 -11.853 1.00 87.62 96 SER A CA 1
ATOM 751 C C . SER A 1 96 ? -5.321 3.599 -12.590 1.00 87.62 96 SER A C 1
ATOM 753 O O . SER A 1 96 ? -5.999 2.570 -12.518 1.00 87.62 96 SER A O 1
ATOM 755 N N . PRO A 1 97 ? -4.140 3.601 -13.242 1.00 88.25 97 PRO A N 1
ATOM 756 C CA . PRO A 1 97 ? -3.568 2.385 -13.833 1.00 88.25 97 PRO A CA 1
ATOM 757 C C . PRO A 1 97 ? -3.296 1.284 -12.792 1.00 88.25 97 PRO A C 1
ATOM 759 O O . PRO A 1 97 ? -3.135 0.121 -13.145 1.00 88.25 97 PRO A O 1
ATOM 762 N N . TYR A 1 98 ? -3.266 1.652 -11.512 1.00 89.75 98 TYR A N 1
ATOM 763 C CA . TYR A 1 98 ? -3.011 0.782 -10.370 1.00 89.75 98 TYR A CA 1
ATOM 764 C C . TYR A 1 98 ? -4.283 0.150 -9.783 1.00 89.75 98 TYR A C 1
ATOM 766 O O . TYR A 1 98 ? -4.189 -0.686 -8.883 1.00 89.75 98 TYR A O 1
ATOM 774 N N . PHE A 1 99 ? -5.469 0.534 -10.272 1.00 90.75 99 PHE A N 1
ATOM 775 C CA . PHE A 1 99 ? -6.753 0.146 -9.685 1.00 90.75 99 PHE A CA 1
ATOM 776 C C . PHE A 1 99 ? -6.971 -1.367 -9.651 1.00 90.75 99 PHE A C 1
ATOM 778 O O . PHE A 1 99 ? -7.328 -1.919 -8.611 1.00 90.75 99 PHE A O 1
ATOM 785 N N . GLU A 1 100 ? -6.721 -2.058 -10.765 1.00 91.12 100 GLU A N 1
ATOM 786 C CA . GLU A 1 100 ? -6.936 -3.508 -10.851 1.00 91.12 100 GLU A CA 1
ATOM 787 C C . GLU A 1 100 ? -6.047 -4.276 -9.861 1.00 91.12 100 GLU A C 1
ATOM 789 O O . GLU A 1 100 ? -6.520 -5.190 -9.180 1.00 91.12 100 GLU A O 1
ATOM 794 N N . SER A 1 101 ? -4.782 -3.868 -9.727 1.00 90.56 101 SER A N 1
ATOM 795 C CA . SER A 1 101 ? -3.839 -4.449 -8.766 1.00 90.56 101 SER A CA 1
ATOM 796 C C . SER A 1 101 ? -4.279 -4.193 -7.328 1.00 90.56 101 SER A C 1
ATOM 798 O O . SER A 1 101 ? -4.300 -5.117 -6.518 1.00 90.56 101 SER A O 1
ATOM 800 N N . VAL A 1 102 ? -4.715 -2.971 -7.016 1.00 90.81 102 VAL A N 1
ATOM 801 C CA . VAL A 1 102 ? -5.246 -2.620 -5.692 1.00 90.81 102 VAL A CA 1
ATOM 802 C C . VAL A 1 102 ? -6.453 -3.477 -5.321 1.00 90.81 102 VAL A C 1
ATOM 804 O O . VAL A 1 102 ? -6.497 -4.013 -4.214 1.00 90.81 102 VAL A O 1
ATOM 807 N N . VAL A 1 103 ? -7.408 -3.657 -6.238 1.00 91.00 103 VAL A N 1
ATOM 808 C CA . VAL A 1 103 ? -8.588 -4.507 -6.008 1.00 91.00 103 VAL A CA 1
ATOM 809 C C . VAL A 1 103 ? -8.172 -5.953 -5.745 1.00 91.00 103 VAL A C 1
ATOM 811 O O . VAL A 1 103 ? -8.679 -6.574 -4.812 1.00 91.00 103 VAL A O 1
ATOM 814 N N . LYS A 1 104 ? -7.225 -6.481 -6.529 1.00 90.69 104 LYS A N 1
ATOM 815 C CA . LYS A 1 104 ? -6.689 -7.836 -6.353 1.00 90.69 104 LYS A CA 1
ATOM 816 C C . LYS A 1 104 ? -6.037 -8.014 -4.978 1.00 90.69 104 LYS A C 1
ATOM 818 O O . LYS A 1 104 ? -6.322 -8.996 -4.298 1.00 90.69 104 LYS A O 1
ATOM 823 N N . TYR A 1 105 ? -5.178 -7.084 -4.569 1.00 89.44 105 TYR A N 1
ATOM 824 C CA . TYR A 1 105 ? -4.477 -7.167 -3.287 1.00 89.44 105 TYR A CA 1
ATOM 825 C C . TYR A 1 105 ? -5.423 -6.980 -2.099 1.00 89.44 105 TYR A C 1
ATOM 827 O O . TYR A 1 105 ? -5.337 -7.718 -1.122 1.00 89.44 105 TYR A O 1
ATOM 835 N N . LEU A 1 106 ? -6.397 -6.076 -2.198 1.00 88.56 106 LEU A N 1
ATOM 836 C CA . LEU A 1 106 ? -7.408 -5.914 -1.156 1.00 88.56 106 LEU A CA 1
ATOM 837 C C . LEU A 1 106 ? -8.283 -7.169 -0.998 1.00 88.56 106 LEU A C 1
ATOM 839 O O . LEU A 1 106 ? -8.597 -7.568 0.121 1.00 88.56 106 LEU A O 1
ATOM 843 N N . ASP A 1 107 ? -8.665 -7.811 -2.104 1.00 89.00 107 ASP A N 1
ATOM 844 C CA . ASP A 1 107 ? -9.411 -9.074 -2.084 1.00 89.00 107 ASP A CA 1
ATOM 845 C C . ASP A 1 107 ? -8.591 -10.214 -1.452 1.00 89.00 107 ASP A C 1
ATOM 847 O O . ASP A 1 107 ? -9.106 -10.933 -0.595 1.00 89.00 107 ASP A O 1
ATOM 851 N N . ALA A 1 108 ? -7.305 -10.334 -1.798 1.00 87.38 108 ALA A N 1
ATOM 852 C CA . ALA A 1 108 ? -6.400 -11.316 -1.199 1.00 87.38 108 ALA A CA 1
ATOM 853 C C . ALA A 1 108 ? -6.200 -11.083 0.313 1.00 87.38 108 ALA A C 1
ATOM 855 O O . ALA A 1 108 ? -6.293 -12.028 1.099 1.00 87.38 108 ALA A O 1
ATOM 856 N N . TYR A 1 109 ? -6.037 -9.830 0.750 1.00 86.00 109 TYR A N 1
AT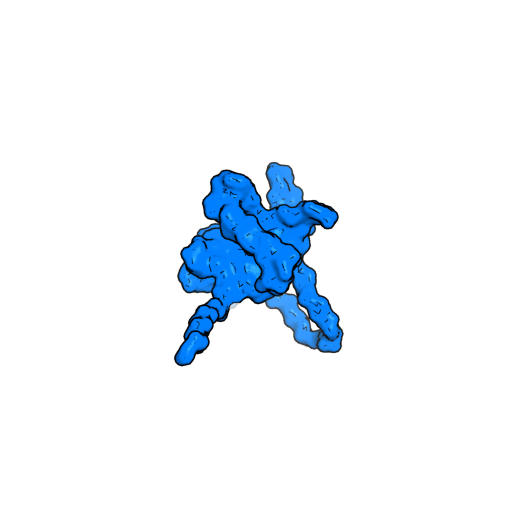OM 857 C CA . TYR A 1 109 ? -5.976 -9.482 2.175 1.00 86.00 109 TYR A CA 1
ATOM 858 C C . TYR A 1 109 ? -7.262 -9.872 2.916 1.00 86.00 109 TYR A C 1
ATOM 860 O O . TYR A 1 109 ? -7.215 -10.533 3.952 1.00 86.00 109 TYR A O 1
ATOM 868 N N . ASN A 1 110 ? -8.431 -9.558 2.349 1.00 85.62 110 ASN A N 1
ATOM 869 C CA . ASN A 1 110 ? -9.725 -9.913 2.943 1.00 85.62 110 ASN A CA 1
ATOM 870 C C . ASN A 1 110 ? -9.963 -11.431 3.025 1.00 85.62 110 ASN A C 1
ATOM 872 O O . ASN A 1 110 ? -10.706 -11.897 3.891 1.00 85.62 110 ASN A O 1
ATOM 876 N N . LYS A 1 111 ? -9.337 -12.210 2.138 1.00 84.75 111 LYS A N 1
ATOM 877 C CA . LYS A 1 111 ? -9.339 -13.680 2.180 1.00 84.75 111 LYS A CA 1
ATOM 878 C C . LYS A 1 111 ? -8.325 -14.261 3.169 1.00 84.75 111 LYS A C 1
ATOM 880 O O . LYS A 1 111 ? -8.356 -15.466 3.412 1.00 84.75 111 LYS A O 1
ATOM 885 N N . GLY A 1 112 ? -7.463 -13.425 3.752 1.00 82.19 112 GLY A N 1
ATOM 886 C CA . GLY A 1 112 ? -6.356 -13.846 4.609 1.00 82.19 112 GLY A CA 1
ATOM 887 C C . GLY A 1 112 ? -5.202 -14.488 3.836 1.00 82.19 112 GLY A C 1
ATOM 888 O O . GLY A 1 112 ? -4.433 -15.241 4.425 1.00 82.19 112 GLY A O 1
ATOM 889 N N . GLU A 1 113 ? -5.115 -14.234 2.527 1.00 80.44 113 GLU A N 1
ATOM 890 C CA . GLU A 1 113 ? -4.034 -14.705 1.651 1.00 80.44 113 GLU A CA 1
ATOM 891 C C . GLU A 1 113 ? -2.834 -13.751 1.646 1.00 80.44 113 GLU A C 1
ATOM 893 O O . GLU A 1 113 ? -1.769 -14.157 1.205 1.00 80.44 113 GLU A O 1
ATOM 898 N N . LEU A 1 114 ? -3.005 -12.515 2.135 1.00 70.69 114 LEU A N 1
ATOM 899 C CA . LEU A 1 114 ? -1.919 -11.566 2.372 1.00 70.69 114 LEU A CA 1
ATOM 900 C C . LEU A 1 114 ? -1.802 -11.261 3.860 1.00 70.69 114 LEU A C 1
ATOM 902 O O . LEU A 1 114 ? -2.790 -10.923 4.521 1.00 70.69 114 LEU A O 1
ATOM 906 N N . THR A 1 115 ? -0.585 -11.353 4.378 1.00 59.44 115 THR A N 1
ATOM 907 C CA . THR A 1 115 ? -0.239 -10.917 5.733 1.00 59.44 115 THR A CA 1
ATOM 908 C C . THR A 1 115 ? 0.359 -9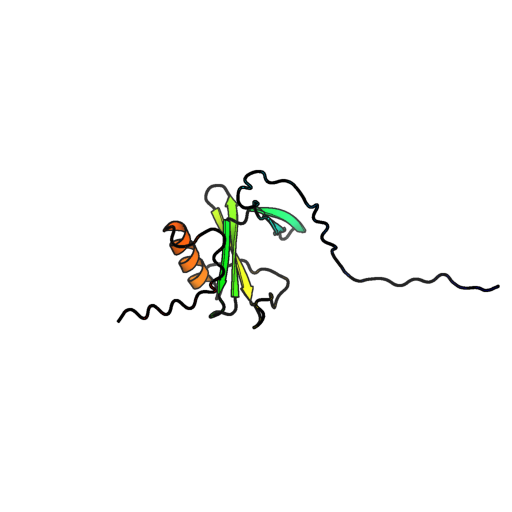.508 5.730 1.00 59.44 115 THR A C 1
ATOM 910 O O . THR A 1 115 ? 0.660 -8.942 4.685 1.00 59.44 115 THR A O 1
ATOM 913 N N . HIS A 1 116 ? 0.482 -8.911 6.921 1.00 55.31 116 HIS A N 1
ATOM 914 C CA . HIS A 1 116 ? 0.827 -7.497 7.157 1.00 55.31 116 HIS A CA 1
ATOM 915 C C . HIS A 1 116 ? 2.175 -7.033 6.551 1.00 55.31 116 HIS A C 1
ATOM 917 O O . HIS A 1 116 ? 2.460 -5.843 6.626 1.00 55.31 116 HIS A O 1
ATOM 923 N N . ASP A 1 117 ? 2.979 -7.933 5.964 1.00 53.16 117 ASP A N 1
ATOM 924 C CA . ASP A 1 117 ? 4.356 -7.678 5.504 1.00 53.16 117 ASP A CA 1
ATOM 925 C C . ASP A 1 117 ? 4.753 -8.463 4.226 1.00 53.16 117 ASP A C 1
ATOM 927 O O . ASP A 1 117 ? 5.908 -8.840 4.046 1.00 53.16 117 ASP A O 1
ATOM 931 N N . GLU A 1 118 ? 3.821 -8.757 3.312 1.00 53.59 118 GLU A N 1
ATOM 932 C CA . GLU A 1 118 ? 4.185 -9.423 2.048 1.00 53.59 118 GLU A CA 1
ATOM 933 C C . GLU A 1 118 ? 4.636 -8.417 0.981 1.00 53.59 118 GLU A C 1
ATOM 935 O O . GLU A 1 118 ? 3.901 -7.997 0.086 1.00 53.59 118 GLU A O 1
ATOM 940 N N . SER A 1 119 ? 5.917 -8.058 1.055 1.00 51.41 119 SER A N 1
ATOM 941 C CA . SER A 1 119 ? 6.665 -7.711 -0.152 1.00 51.41 119 SER A CA 1
ATOM 942 C C . SER A 1 119 ? 6.800 -8.997 -0.980 1.00 51.41 119 SER A C 1
ATOM 944 O O . SER A 1 119 ? 7.354 -9.973 -0.484 1.00 51.41 119 SER A O 1
ATOM 946 N N . GLU A 1 120 ? 6.235 -9.055 -2.198 1.00 51.34 120 GLU A N 1
ATOM 947 C CA . GLU A 1 120 ? 6.359 -10.235 -3.073 1.00 51.34 120 GLU A CA 1
ATOM 948 C C . GLU A 1 120 ? 7.841 -10.412 -3.458 1.00 51.34 120 GLU A C 1
ATOM 950 O O . GLU A 1 120 ? 8.321 -9.921 -4.481 1.00 51.34 120 GLU A O 1
ATOM 955 N N . ASP A 1 121 ? 8.578 -11.120 -2.612 1.00 49.38 121 ASP A N 1
ATOM 956 C CA . ASP A 1 121 ? 9.913 -11.642 -2.863 1.00 49.38 121 ASP A CA 1
ATOM 957 C C . ASP A 1 121 ? 9.879 -13.172 -2.848 1.00 49.38 121 ASP A C 1
ATOM 959 O O . ASP A 1 121 ? 10.793 -13.810 -2.351 1.00 49.38 121 ASP A O 1
ATOM 963 N N . GLU A 1 122 ? 8.842 -13.800 -3.412 1.00 44.38 122 GLU A N 1
ATOM 964 C CA . GLU A 1 122 ? 8.879 -15.245 -3.643 1.00 44.38 122 GLU A CA 1
ATOM 965 C C . GLU A 1 122 ? 8.395 -15.638 -5.042 1.00 44.38 122 GLU A C 1
ATOM 967 O O . GLU A 1 122 ? 7.216 -15.755 -5.376 1.00 44.38 122 GLU A O 1
ATOM 972 N N . ASP A 1 123 ? 9.414 -15.875 -5.864 1.00 43.41 123 ASP A N 1
ATOM 973 C CA . ASP A 1 123 ? 9.546 -16.957 -6.830 1.00 43.41 123 ASP A CA 1
ATOM 974 C C . ASP A 1 123 ? 8.930 -18.269 -6.284 1.00 43.41 123 ASP A C 1
ATOM 976 O O . ASP A 1 123 ? 9.623 -19.210 -5.896 1.00 43.41 123 ASP A O 1
ATOM 980 N N . HIS A 1 124 ? 7.600 -18.374 -6.227 1.00 39.94 124 HIS A N 1
ATOM 981 C CA . HIS A 1 124 ? 6.940 -19.663 -6.045 1.00 39.94 124 HIS A CA 1
ATOM 982 C C . HIS A 1 124 ? 7.011 -20.437 -7.365 1.00 39.94 124 HIS A C 1
ATOM 984 O O . HIS A 1 124 ? 6.021 -20.621 -8.079 1.00 39.94 124 HIS A O 1
ATOM 990 N N . VAL A 1 125 ? 8.205 -20.945 -7.675 1.00 44.72 125 VAL A N 1
ATOM 991 C CA . VAL A 1 125 ? 8.365 -22.169 -8.460 1.00 44.72 125 VAL A CA 1
ATOM 992 C C . VAL A 1 125 ? 7.715 -23.305 -7.673 1.00 44.72 125 VAL A C 1
ATOM 994 O O . VAL A 1 125 ? 8.360 -24.075 -6.966 1.00 44.72 125 VAL A O 1
ATOM 997 N N . ALA A 1 126 ? 6.396 -23.417 -7.808 1.00 42.12 126 ALA A N 1
ATOM 998 C CA . ALA A 1 126 ? 5.673 -24.643 -7.528 1.00 42.12 126 ALA A CA 1
ATOM 999 C C . ALA A 1 126 ? 6.028 -25.678 -8.611 1.00 42.12 126 ALA A C 1
ATOM 1001 O O . ALA A 1 126 ? 5.193 -26.046 -9.436 1.00 42.12 126 ALA A O 1
ATOM 1002 N N . ASP A 1 127 ? 7.276 -26.153 -8.620 1.00 39.47 127 ASP A N 1
ATOM 1003 C CA . ASP A 1 127 ? 7.624 -27.393 -9.308 1.00 39.47 127 ASP A CA 1
ATOM 1004 C C . ASP A 1 127 ? 7.248 -28.552 -8.380 1.00 39.47 127 ASP A C 1
ATOM 1006 O O . ASP A 1 127 ? 8.024 -29.052 -7.569 1.00 39.47 127 ASP A O 1
ATOM 1010 N N . SER A 1 128 ? 5.969 -28.911 -8.426 1.00 45.03 128 SER A N 1
ATOM 1011 C CA . SER A 1 128 ? 5.513 -30.223 -7.987 1.00 45.03 128 SER A CA 1
ATOM 1012 C C . SER A 1 128 ? 5.341 -31.096 -9.220 1.00 45.03 128 SER A C 1
ATOM 1014 O O . SER A 1 128 ? 4.243 -31.141 -9.788 1.00 45.03 128 SER A O 1
ATOM 1016 N N . LYS A 1 129 ? 6.395 -31.817 -9.622 1.00 38.00 129 LYS A N 1
ATOM 1017 C CA . LYS A 1 129 ? 6.209 -33.106 -10.296 1.00 38.00 129 LYS A CA 1
ATOM 1018 C C . LYS A 1 129 ? 7.362 -34.093 -10.155 1.00 38.00 129 LYS A C 1
ATOM 1020 O O . LYS A 1 129 ? 8.514 -33.733 -10.454 1.00 38.00 129 LYS A O 1
#

Secondary structure (DSSP, 8-state):
--------------PPP-----------S---EEEEE-TT--EEEEEEEEEEEETTTTEEEEEEEEETTEEEEEEEEB-TTS-BSSSSPEEP-TTSTTHHHHHHHHHHHHTT-S-TT-B----------